Protein AF-A0A060D3E1-F1 (afdb_monomer_lite)

Sequence (125 aa):
MSSGLSQKVLISKLAPVIIGWTRYFAVCNATKTCSFCSMHTFYLLKKWSQKKNQSGIGGLKHWIQTDSANWVFGLTEEDKIIKLNRHDQTNIIVSTKVYQDSSRMMVELSIDLKDYLQITNTVRY

Organism: NCBI:txid144551

Secondary structure (DSSP, 8-state):
------HHHHHHHHHHHHHHHHHHHGGGT-HHHHHHHHHHHHHHHHHHHHHH--STTGGGGGEEEETTEEEEEEEEETTEEEEPPPGGGSPP--------SHHHHHHHHHHHHHHHHHHHHHS--

Structure (mmCIF, N/CA/C/O backbone):
data_AF-A0A060D3E1-F1
#
_entry.id   AF-A0A060D3E1-F1
#
loop_
_atom_site.group_PDB
_atom_site.id
_atom_site.type_symbol
_atom_site.label_atom_id
_atom_site.label_alt_id
_atom_site.label_comp_id
_atom_site.label_asym_id
_atom_site.label_entity_id
_atom_site.label_seq_id
_atom_site.pdbx_PDB_ins_code
_atom_site.Cartn_x
_atom_site.Cartn_y
_atom_site.Cartn_z
_atom_site.occupancy
_atom_site.B_iso_or_equiv
_atom_site.auth_seq_id
_atom_site.auth_comp_id
_atom_site.auth_asym_id
_atom_site.auth_atom_id
_atom_site.pdbx_PDB_model_num
ATOM 1 N N . MET A 1 1 ? -24.246 10.070 11.041 1.00 41.56 1 MET A N 1
ATOM 2 C CA . MET A 1 1 ? -23.246 9.050 10.649 1.00 41.56 1 MET A CA 1
ATOM 3 C C . MET A 1 1 ? -22.637 9.471 9.319 1.00 41.56 1 MET A C 1
ATOM 5 O O . MET A 1 1 ? -23.393 9.735 8.398 1.00 41.56 1 MET A O 1
ATOM 9 N N . SER A 1 2 ? -21.315 9.640 9.228 1.00 49.91 2 SER A N 1
ATOM 10 C CA . SER A 1 2 ? -20.668 10.137 8.000 1.00 49.91 2 SER A CA 1
ATOM 11 C C . SER A 1 2 ? -20.800 9.109 6.867 1.00 49.91 2 SER A C 1
ATOM 13 O O . SER A 1 2 ? -20.183 8.044 6.910 1.00 49.91 2 SER A O 1
ATOM 15 N N . SER A 1 3 ? -21.623 9.427 5.867 1.00 56.88 3 SER A N 1
ATOM 16 C CA . SER A 1 3 ? -21.969 8.628 4.683 1.00 56.88 3 SER A CA 1
ATOM 17 C C . SER A 1 3 ? -20.839 8.581 3.640 1.00 56.88 3 SER A C 1
ATOM 19 O O . SER A 1 3 ? -21.043 8.827 2.454 1.00 56.88 3 SER A O 1
ATOM 21 N N . GLY A 1 4 ? -19.610 8.310 4.080 1.00 68.75 4 GLY A N 1
ATOM 22 C CA . GLY A 1 4 ? -18.444 8.137 3.211 1.00 68.75 4 GLY A CA 1
ATOM 23 C C . GLY A 1 4 ? -18.051 6.667 3.060 1.00 68.75 4 GLY A C 1
ATOM 24 O O . GLY A 1 4 ? -18.193 5.902 4.016 1.00 68.75 4 GLY A O 1
ATOM 25 N N . LEU A 1 5 ? -17.488 6.301 1.896 1.00 82.00 5 LEU A N 1
ATOM 26 C CA . LEU A 1 5 ? -16.919 4.975 1.569 1.00 82.00 5 LEU A CA 1
ATOM 27 C C . LEU A 1 5 ? -16.265 4.299 2.786 1.00 82.00 5 LEU A C 1
ATOM 29 O O . LEU A 1 5 ? -15.525 4.945 3.527 1.00 82.00 5 LEU A O 1
ATOM 33 N N . SER A 1 6 ? -16.532 3.015 3.032 1.00 89.31 6 SER A N 1
ATO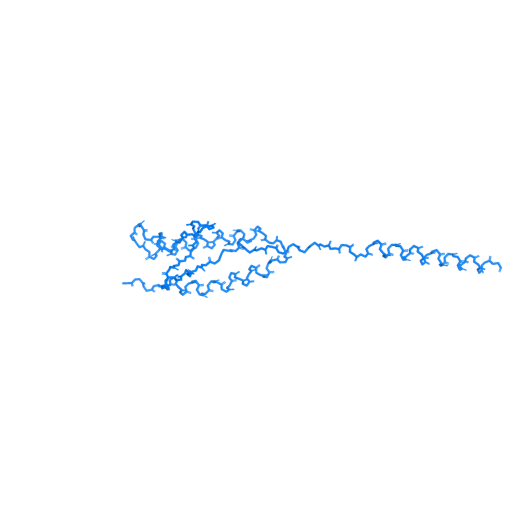M 34 C CA . SER A 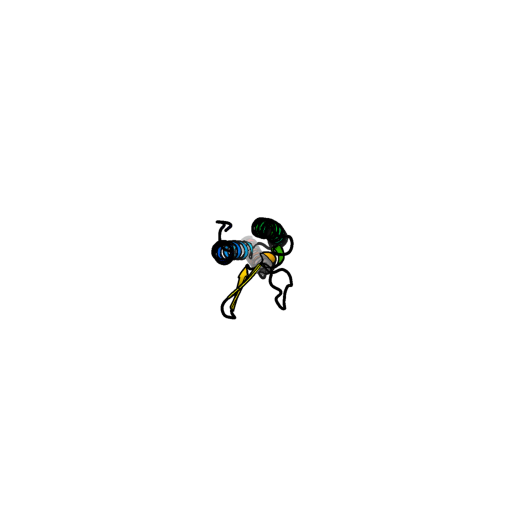1 6 ? -15.891 2.290 4.138 1.00 89.31 6 SER A CA 1
ATOM 35 C C . SER A 1 6 ? -14.400 2.064 3.858 1.00 89.31 6 SER A C 1
ATOM 37 O O . SER A 1 6 ? -13.967 2.046 2.705 1.00 89.31 6 SER A O 1
ATOM 39 N N . GLN A 1 7 ? -13.601 1.885 4.914 1.00 91.31 7 GLN A N 1
ATOM 40 C CA . GLN A 1 7 ? -12.165 1.622 4.770 1.00 91.31 7 GLN A CA 1
ATOM 41 C C . GLN A 1 7 ? -11.908 0.339 3.967 1.00 91.31 7 GLN A C 1
ATOM 43 O O . GLN A 1 7 ? -11.084 0.339 3.058 1.00 91.31 7 GLN A O 1
ATOM 48 N N . LYS A 1 8 ? -12.674 -0.723 4.243 1.00 91.56 8 LYS A N 1
ATOM 49 C CA . LYS A 1 8 ? -12.623 -1.995 3.512 1.00 91.56 8 LYS A CA 1
ATOM 50 C C . LYS A 1 8 ? -12.890 -1.806 2.018 1.00 91.56 8 LYS A C 1
ATOM 52 O O . LYS A 1 8 ? -12.128 -2.300 1.191 1.00 91.56 8 LYS A O 1
ATOM 57 N N . VAL A 1 9 ? -13.913 -1.022 1.664 1.00 92.06 9 VAL A N 1
ATOM 58 C CA . VAL A 1 9 ? -14.219 -0.721 0.257 1.00 92.06 9 VAL A CA 1
ATOM 59 C C . VAL A 1 9 ? -13.086 0.078 -0.389 1.00 92.06 9 VAL A C 1
ATOM 61 O O . VAL A 1 9 ? -12.704 -0.217 -1.519 1.00 92.06 9 VAL A O 1
ATOM 64 N N . LEU A 1 10 ? -12.499 1.045 0.321 1.00 92.75 10 LEU A N 1
ATOM 65 C CA . LEU A 1 10 ? -11.365 1.811 -0.196 1.00 92.75 10 LEU A CA 1
ATOM 66 C C . LEU A 1 10 ? -10.154 0.911 -0.491 1.00 92.75 10 LEU A C 1
ATOM 68 O O . LEU A 1 10 ? -9.579 1.006 -1.574 1.00 92.75 10 LEU A O 1
ATOM 72 N N . ILE A 1 11 ? -9.822 -0.009 0.421 1.00 93.62 11 ILE A N 1
ATOM 73 C CA . ILE A 1 11 ? -8.746 -0.988 0.215 1.00 93.62 11 ILE A CA 1
ATOM 74 C C . ILE A 1 11 ? -9.063 -1.890 -0.982 1.00 93.62 11 ILE A C 1
ATOM 76 O O . ILE A 1 11 ? -8.209 -2.053 -1.848 1.00 93.62 11 ILE A O 1
ATOM 80 N N . SER A 1 12 ? -10.293 -2.407 -1.084 1.00 93.50 12 SER A N 1
ATOM 81 C CA . SER A 1 12 ? -10.692 -3.304 -2.180 1.00 93.50 12 SER A CA 1
ATOM 82 C C . SER A 1 12 ? -10.552 -2.673 -3.569 1.00 93.50 12 SER A C 1
ATOM 84 O O . SER A 1 12 ? -10.231 -3.364 -4.530 1.00 93.50 12 SER A O 1
ATOM 86 N N . LYS A 1 13 ? -10.745 -1.351 -3.673 1.00 93.69 13 LYS A N 1
ATOM 87 C CA . LYS A 1 13 ? -10.600 -0.610 -4.931 1.00 93.69 13 LYS A CA 1
ATOM 88 C C . LYS A 1 13 ? -9.145 -0.270 -5.240 1.00 93.69 13 LYS A C 1
ATOM 90 O O . LYS A 1 13 ? -8.734 -0.360 -6.391 1.00 93.69 13 LYS A O 1
ATOM 95 N N . LEU A 1 14 ? -8.368 0.134 -4.233 1.00 93.75 14 LEU A N 1
ATOM 96 C CA . LEU A 1 14 ? -6.991 0.591 -4.434 1.00 93.75 14 LEU A CA 1
ATOM 97 C C . LEU A 1 14 ? -5.999 -0.562 -4.589 1.00 93.75 14 LEU A C 1
ATOM 99 O O . LEU A 1 14 ? -5.093 -0.462 -5.407 1.00 93.75 14 LEU A O 1
ATOM 103 N N . ALA A 1 15 ? -6.163 -1.658 -3.846 1.00 93.25 15 ALA A N 1
ATOM 104 C CA . ALA A 1 15 ? -5.229 -2.782 -3.864 1.00 93.25 15 ALA A CA 1
ATOM 105 C C . ALA A 1 15 ? -4.924 -3.323 -5.280 1.00 93.25 15 ALA A C 1
ATOM 107 O O . ALA A 1 15 ? -3.742 -3.384 -5.625 1.00 93.25 15 ALA A O 1
ATOM 108 N N . PRO A 1 16 ? -5.916 -3.659 -6.133 1.00 93.81 16 PRO A N 1
ATOM 109 C CA . PRO A 1 16 ? -5.629 -4.153 -7.481 1.00 93.81 16 PRO A CA 1
ATOM 110 C C . PRO A 1 16 ? -4.974 -3.095 -8.377 1.00 93.81 16 PRO A C 1
ATOM 112 O O . PRO A 1 16 ? -4.120 -3.442 -9.189 1.00 93.81 16 PRO A O 1
ATOM 115 N N . VAL A 1 17 ? -5.315 -1.811 -8.207 1.00 93.00 17 VAL A N 1
ATOM 116 C CA . VAL A 1 17 ? -4.685 -0.710 -8.953 1.00 93.00 17 VAL A CA 1
ATOM 117 C C . VAL A 1 17 ? -3.206 -0.626 -8.595 1.00 93.00 17 VAL A C 1
ATOM 119 O O . VAL A 1 17 ? -2.363 -0.702 -9.481 1.00 93.00 17 VAL A O 1
ATOM 122 N N . ILE A 1 18 ? -2.877 -0.556 -7.304 1.00 91.12 18 ILE A N 1
ATOM 123 C CA . ILE A 1 18 ? -1.486 -0.488 -6.841 1.00 91.12 18 ILE A CA 1
ATOM 124 C C . ILE A 1 18 ? -0.694 -1.692 -7.356 1.00 91.12 18 ILE A C 1
ATOM 126 O O . ILE A 1 18 ? 0.383 -1.510 -7.912 1.00 91.12 18 ILE A O 1
ATOM 130 N N . ILE A 1 19 ? -1.245 -2.905 -7.240 1.00 90.62 19 ILE A N 1
ATOM 131 C CA . ILE A 1 19 ? -0.596 -4.132 -7.726 1.00 90.62 19 ILE A CA 1
ATOM 132 C C . ILE A 1 19 ? -0.363 -4.084 -9.242 1.00 90.62 19 ILE A C 1
ATOM 134 O O . ILE A 1 19 ? 0.704 -4.479 -9.709 1.00 90.62 19 ILE A O 1
ATOM 138 N N . GLY A 1 20 ? -1.341 -3.617 -10.020 1.00 89.06 20 GLY A N 1
ATOM 139 C CA . GLY A 1 20 ? -1.205 -3.484 -11.470 1.00 89.06 20 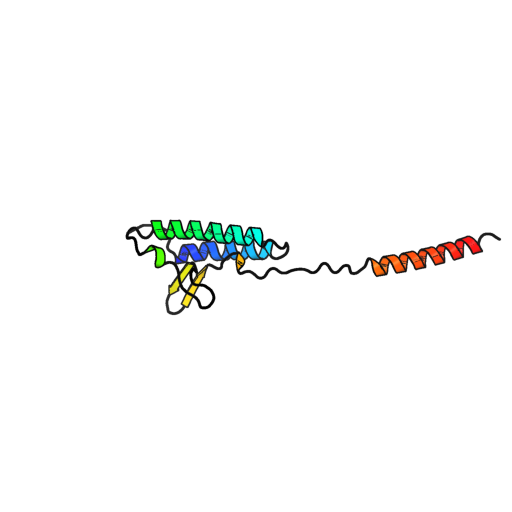GLY A CA 1
ATOM 140 C C . GLY A 1 20 ? -0.084 -2.518 -11.850 1.00 89.06 20 GLY A C 1
ATOM 141 O O . GLY A 1 20 ? 0.783 -2.862 -12.653 1.00 89.06 20 GLY A O 1
ATOM 142 N N . TRP A 1 21 ? -0.053 -1.345 -11.214 1.00 87.62 21 TRP A N 1
ATOM 143 C CA . TRP A 1 21 ? 0.986 -0.342 -11.438 1.00 87.62 21 TRP A CA 1
ATOM 144 C C . TRP A 1 21 ? 2.366 -0.856 -11.028 1.00 87.62 21 TRP A C 1
ATOM 146 O O . TRP A 1 21 ? 3.303 -0.786 -11.820 1.00 87.62 21 TRP A O 1
ATOM 156 N N . THR A 1 22 ? 2.517 -1.425 -9.831 1.00 86.88 22 THR A N 1
ATOM 157 C CA . THR A 1 22 ? 3.836 -1.887 -9.385 1.00 86.88 22 THR A CA 1
ATOM 158 C C . THR A 1 22 ? 4.373 -3.030 -10.234 1.00 86.88 22 THR A C 1
ATOM 160 O O . THR A 1 22 ? 5.569 -3.054 -10.507 1.00 86.88 22 THR A O 1
ATOM 163 N N . ARG A 1 23 ? 3.512 -3.933 -10.719 1.00 86.00 23 ARG A N 1
ATOM 164 C CA . ARG A 1 23 ? 3.904 -4.991 -11.663 1.00 86.00 23 ARG A CA 1
ATOM 165 C C . ARG A 1 23 ? 4.321 -4.433 -13.017 1.00 86.00 23 ARG A C 1
ATOM 167 O O . ARG A 1 23 ? 5.356 -4.839 -13.533 1.00 86.00 23 ARG A O 1
ATOM 174 N N . TYR A 1 24 ? 3.550 -3.501 -13.575 1.00 85.50 24 TYR A N 1
ATOM 175 C CA . TYR A 1 24 ? 3.862 -2.897 -14.871 1.00 85.50 24 TYR A CA 1
ATOM 176 C C . TYR A 1 24 ? 5.218 -2.176 -14.850 1.00 85.50 24 TYR A C 1
ATOM 178 O O . TYR A 1 24 ? 6.028 -2.341 -15.756 1.00 85.50 24 TYR A O 1
ATOM 186 N N . PHE A 1 25 ? 5.502 -1.431 -13.780 1.00 81.50 25 PHE A N 1
ATOM 187 C CA . PHE A 1 25 ? 6.750 -0.679 -13.637 1.00 81.50 25 PHE A CA 1
ATOM 188 C C . PHE A 1 25 ? 7.915 -1.486 -13.029 1.00 81.50 25 PHE A C 1
ATOM 190 O O . PHE A 1 25 ? 9.028 -0.964 -12.918 1.00 81.50 25 PHE A O 1
ATOM 197 N N . ALA A 1 26 ? 7.705 -2.757 -12.663 1.00 80.69 26 ALA A N 1
ATOM 198 C CA . ALA A 1 26 ? 8.743 -3.602 -12.061 1.00 80.69 26 ALA A CA 1
ATOM 199 C C . ALA A 1 26 ? 9.930 -3.858 -13.003 1.00 80.69 26 ALA A C 1
ATOM 201 O O . ALA A 1 26 ? 11.048 -4.045 -12.529 1.00 80.69 26 ALA A O 1
ATOM 202 N N . VAL A 1 27 ? 9.693 -3.845 -14.319 1.00 77.31 27 VAL A N 1
ATOM 203 C CA . VAL A 1 27 ? 10.695 -4.157 -15.353 1.00 77.31 27 VAL A CA 1
ATOM 204 C C . VAL A 1 27 ? 11.592 -2.975 -15.729 1.00 77.31 27 VAL A C 1
ATOM 206 O O . VAL A 1 27 ? 12.654 -3.168 -16.310 1.00 77.31 27 VAL A O 1
ATOM 209 N N . CYS A 1 28 ? 11.193 -1.740 -15.414 1.00 70.94 28 CYS A N 1
ATOM 210 C CA . CYS A 1 28 ? 11.870 -0.528 -15.888 1.00 70.94 28 CYS A CA 1
ATOM 211 C C . CYS A 1 28 ? 12.577 0.264 -14.774 1.00 70.94 28 CYS A C 1
ATOM 213 O O . CYS A 1 28 ? 12.800 1.463 -14.922 1.00 70.94 28 CYS A O 1
ATOM 215 N N . ASN A 1 29 ? 12.926 -0.391 -13.658 1.00 72.25 29 ASN A N 1
ATOM 216 C CA . ASN A 1 29 ? 13.629 0.208 -12.513 1.00 72.25 29 ASN A CA 1
ATOM 217 C C . ASN A 1 29 ? 13.012 1.545 -12.035 1.00 72.25 29 ASN A C 1
ATOM 219 O O . ASN A 1 29 ? 13.696 2.553 -11.848 1.00 72.25 29 ASN A O 1
ATOM 223 N N . ALA A 1 30 ? 11.688 1.573 -11.853 1.00 79.25 30 ALA A N 1
ATOM 224 C CA . ALA A 1 30 ? 10.933 2.787 -11.537 1.00 79.25 30 ALA A CA 1
ATOM 225 C C . ALA A 1 30 ? 10.915 3.157 -10.037 1.00 79.25 30 ALA A C 1
ATOM 227 O O . ALA A 1 30 ? 9.931 3.714 -9.547 1.00 79.25 30 ALA A O 1
ATOM 228 N N . THR A 1 31 ? 11.984 2.874 -9.284 1.00 82.38 31 THR A N 1
ATOM 229 C CA . THR A 1 31 ? 12.026 3.021 -7.813 1.00 82.38 31 THR A CA 1
ATOM 230 C C . THR A 1 31 ? 11.601 4.406 -7.344 1.00 82.38 31 THR A C 1
ATOM 232 O O . THR A 1 31 ? 10.768 4.533 -6.452 1.00 82.38 31 THR A O 1
ATOM 235 N N . LYS A 1 32 ? 12.141 5.462 -7.971 1.00 84.50 32 LYS A N 1
ATOM 236 C CA . LYS A 1 32 ? 11.841 6.856 -7.600 1.00 84.50 32 LYS A CA 1
ATOM 237 C C . LYS A 1 32 ? 10.358 7.180 -7.795 1.00 84.50 32 LYS A C 1
ATOM 239 O O . LYS A 1 32 ? 9.749 7.798 -6.924 1.00 84.50 32 LYS A O 1
ATOM 244 N N . THR A 1 33 ? 9.778 6.718 -8.901 1.00 86.62 33 THR A N 1
ATOM 245 C CA . THR A 1 33 ? 8.356 6.896 -9.216 1.00 86.62 33 THR A CA 1
ATOM 246 C C . THR A 1 33 ? 7.482 6.140 -8.221 1.00 86.62 33 THR A C 1
ATOM 248 O O . THR A 1 33 ? 6.565 6.726 -7.653 1.00 86.62 33 THR A O 1
ATOM 251 N N . CYS A 1 34 ? 7.805 4.877 -7.924 1.00 85.75 34 CYS A N 1
ATOM 252 C CA . CYS A 1 34 ? 7.079 4.081 -6.932 1.00 85.75 34 CYS A CA 1
ATOM 253 C C . CYS A 1 34 ? 7.133 4.713 -5.532 1.00 85.75 34 CYS A C 1
ATOM 255 O O . CYS A 1 34 ? 6.104 4.791 -4.861 1.00 85.75 34 CYS A O 1
ATOM 257 N N . SER A 1 35 ? 8.287 5.239 -5.108 1.00 87.06 35 SER A N 1
ATOM 258 C CA . SER A 1 35 ? 8.418 5.963 -3.836 1.00 87.06 35 SER A CA 1
ATOM 259 C C . SER A 1 35 ? 7.572 7.236 -3.802 1.00 87.06 35 SER A C 1
ATOM 261 O O . SER A 1 35 ? 6.877 7.484 -2.814 1.00 87.06 35 SER A O 1
ATOM 263 N N . PHE A 1 36 ? 7.568 8.017 -4.888 1.00 89.75 36 PHE A N 1
ATOM 264 C CA . PHE A 1 36 ? 6.725 9.208 -5.002 1.00 89.75 36 PHE A CA 1
ATOM 265 C C . PHE A 1 36 ? 5.232 8.856 -4.928 1.00 89.75 36 PHE A C 1
ATOM 267 O O . PHE A 1 36 ? 4.498 9.444 -4.133 1.00 89.75 36 PHE A O 1
ATOM 274 N N . CYS A 1 37 ? 4.786 7.848 -5.682 1.00 90.31 37 CYS A N 1
ATOM 275 C CA . CYS A 1 37 ? 3.407 7.358 -5.640 1.00 90.31 37 CYS A CA 1
ATOM 276 C C . CYS A 1 37 ? 3.023 6.846 -4.245 1.00 90.31 37 CYS A C 1
ATOM 278 O O . CYS A 1 37 ? 1.915 7.116 -3.778 1.00 90.31 37 CYS A O 1
ATOM 280 N N . SER A 1 38 ? 3.931 6.148 -3.555 1.00 89.25 38 SER A N 1
ATOM 281 C CA . SER A 1 38 ? 3.727 5.663 -2.183 1.00 89.25 38 SER A CA 1
ATOM 282 C C . SER A 1 38 ? 3.486 6.819 -1.209 1.00 89.25 38 SER A C 1
ATOM 284 O O . SER A 1 38 ? 2.470 6.848 -0.511 1.00 89.25 38 SER A O 1
ATOM 286 N N . MET A 1 39 ? 4.365 7.825 -1.236 1.00 91.31 39 MET A N 1
ATOM 287 C CA . MET A 1 39 ? 4.265 9.033 -0.417 1.00 91.31 39 MET A CA 1
ATOM 288 C C . MET A 1 39 ? 2.975 9.808 -0.715 1.00 91.31 39 MET A C 1
ATOM 290 O O . MET A 1 39 ? 2.218 10.134 0.201 1.00 91.31 39 MET A O 1
ATOM 294 N N . HIS A 1 40 ? 2.664 10.029 -1.992 1.00 93.44 40 HIS A N 1
ATOM 295 C CA . HIS A 1 40 ? 1.457 10.742 -2.401 1.00 93.44 40 HIS A CA 1
ATOM 296 C C . HIS A 1 40 ? 0.179 10.014 -1.949 1.00 93.44 40 HIS A C 1
ATOM 298 O O . HIS A 1 40 ? -0.718 10.622 -1.360 1.00 93.44 40 HIS A O 1
ATOM 304 N N . THR A 1 41 ? 0.126 8.693 -2.145 1.00 93.06 41 THR A N 1
ATOM 305 C CA . THR A 1 41 ? -0.992 7.844 -1.702 1.00 93.06 41 THR A CA 1
ATOM 306 C C . THR A 1 41 ? -1.167 7.916 -0.186 1.00 93.06 41 THR A C 1
ATOM 308 O O . THR A 1 41 ? -2.288 8.083 0.297 1.00 93.06 41 THR A O 1
ATOM 311 N N . PHE A 1 42 ? -0.071 7.868 0.576 1.00 91.94 42 PHE A N 1
ATOM 312 C CA . PHE A 1 42 ? -0.101 8.005 2.031 1.00 91.94 42 PHE A CA 1
ATOM 313 C C . PHE A 1 42 ? -0.747 9.327 2.475 1.00 91.94 42 PHE A C 1
ATOM 315 O O . PHE A 1 42 ? -1.633 9.315 3.331 1.00 91.94 42 PHE A O 1
ATOM 322 N N . TYR A 1 43 ? -0.376 10.462 1.872 1.00 92.25 43 TYR A N 1
ATOM 323 C CA . TYR A 1 43 ? -0.969 11.758 2.226 1.00 92.25 43 TYR A CA 1
ATOM 324 C C . TYR A 1 43 ? -2.461 11.845 1.892 1.00 92.25 43 TYR A C 1
ATOM 326 O O . TYR A 1 43 ? -3.226 12.405 2.682 1.00 92.25 43 TYR A O 1
ATOM 334 N N . LEU A 1 44 ? -2.894 11.280 0.761 1.00 92.50 44 LEU A N 1
ATOM 335 C CA . LEU A 1 44 ? -4.315 11.224 0.405 1.00 92.50 44 LEU A CA 1
ATOM 336 C C . LEU A 1 44 ? -5.113 10.390 1.415 1.00 92.50 44 LEU A C 1
ATOM 338 O O . LEU A 1 44 ? -6.153 10.839 1.902 1.00 92.50 44 LEU A O 1
ATOM 342 N N . LEU A 1 45 ? -4.595 9.220 1.794 1.00 92.06 45 LEU A N 1
ATOM 343 C CA . LEU A 1 45 ? -5.214 8.351 2.798 1.00 92.06 45 LEU A CA 1
ATOM 344 C C . LEU A 1 45 ? -5.221 8.990 4.189 1.00 92.06 45 LEU A C 1
ATOM 346 O O . LEU A 1 45 ? -6.211 8.880 4.911 1.00 92.06 45 LEU A O 1
ATOM 350 N N . LYS A 1 46 ? -4.164 9.726 4.548 1.00 89.94 46 LYS A N 1
ATOM 351 C CA . LYS A 1 46 ? -4.094 10.492 5.797 1.00 89.94 46 LYS A CA 1
ATOM 352 C C . LYS A 1 46 ? -5.174 11.570 5.847 1.00 89.94 46 LYS A C 1
ATOM 354 O O . LYS A 1 46 ? -5.919 11.624 6.822 1.00 89.94 46 LYS A O 1
ATOM 359 N N . LYS A 1 47 ? -5.316 12.372 4.785 1.00 89.25 47 LYS A N 1
ATOM 360 C CA . LYS A 1 47 ? -6.377 13.390 4.681 1.00 89.25 47 LYS A CA 1
ATOM 361 C C . LYS A 1 47 ? -7.769 12.765 4.745 1.00 89.25 47 LYS A C 1
ATOM 363 O O . LYS A 1 47 ? -8.642 13.274 5.444 1.00 89.25 47 LYS A O 1
ATOM 368 N N . TRP A 1 48 ? -7.976 11.650 4.046 1.00 89.75 48 TRP A N 1
ATOM 369 C CA . TRP A 1 48 ? -9.238 10.914 4.086 1.00 89.75 48 TRP A CA 1
ATOM 370 C C . TRP A 1 48 ? -9.559 10.404 5.499 1.00 89.75 48 TRP A C 1
ATOM 372 O O . TRP A 1 48 ? -10.667 10.610 5.990 1.00 89.75 48 TRP A O 1
ATOM 382 N N . SER A 1 49 ? -8.572 9.809 6.172 1.00 88.50 49 SER A N 1
ATOM 383 C CA . SER A 1 49 ? -8.681 9.292 7.540 1.00 88.50 49 SER A CA 1
ATOM 384 C C . SER A 1 49 ? -9.034 10.399 8.543 1.00 88.50 49 SER A C 1
ATOM 386 O O . SER A 1 49 ? -9.947 10.241 9.357 1.00 88.50 49 SER A O 1
ATOM 388 N N . GLN A 1 50 ? -8.368 11.553 8.435 1.00 85.94 50 GLN A N 1
ATOM 389 C CA . GLN A 1 50 ? -8.643 12.743 9.244 1.00 85.94 50 GLN A CA 1
ATOM 390 C C . GLN A 1 50 ? -10.046 13.297 8.980 1.00 85.94 50 GLN A C 1
ATOM 392 O O . GLN A 1 50 ? -10.781 13.584 9.916 1.00 85.94 50 GLN A O 1
ATOM 397 N N . LYS A 1 51 ? -10.465 13.388 7.712 1.00 84.38 51 LYS A N 1
ATOM 398 C CA . LYS A 1 51 ? -11.814 13.852 7.353 1.00 84.38 51 LYS A CA 1
ATOM 399 C C . LYS A 1 51 ? -12.904 12.924 7.892 1.00 84.38 51 LYS A C 1
ATOM 401 O O . LYS A 1 51 ? -13.987 13.385 8.247 1.00 84.38 51 LYS A O 1
ATOM 406 N N . LYS A 1 52 ? -12.639 11.616 7.928 1.00 81.44 52 LYS A N 1
ATOM 407 C CA . LYS A 1 52 ? -13.595 10.620 8.418 1.00 81.44 52 LYS A CA 1
ATOM 408 C C . LYS A 1 52 ? -13.745 10.640 9.942 1.00 81.44 52 LYS A C 1
ATOM 410 O O . LYS A 1 52 ? -14.815 10.291 10.432 1.00 81.44 52 LYS A O 1
ATOM 415 N N . ASN A 1 53 ? -12.728 11.097 10.672 1.00 75.56 53 ASN A N 1
ATOM 416 C CA . ASN A 1 53 ? -12.737 11.168 12.129 1.00 75.56 53 ASN A CA 1
ATOM 417 C C . ASN A 1 53 ? -12.632 12.622 12.611 1.00 75.56 53 ASN A C 1
ATOM 419 O O . ASN A 1 53 ? -11.539 13.150 12.781 1.00 75.56 53 ASN A O 1
ATOM 423 N N . GLN A 1 54 ? -13.781 13.254 12.863 1.00 64.81 54 GLN A N 1
ATOM 424 C CA . GLN A 1 54 ? -13.858 14.654 13.310 1.00 64.81 54 GLN A CA 1
ATOM 425 C C . GLN A 1 54 ? -13.342 14.887 14.746 1.00 64.81 54 GLN A C 1
ATOM 427 O O . GLN A 1 54 ? -13.014 16.019 15.087 1.00 64.81 54 GLN A O 1
ATOM 432 N N . SER A 1 55 ? -13.210 13.845 15.577 1.00 59.28 55 SER A N 1
ATOM 433 C CA . SER A 1 55 ? -12.590 13.939 16.909 1.00 59.28 55 SER A CA 1
ATOM 434 C C . SER A 1 55 ? -11.119 13.520 16.846 1.00 59.28 55 SER A C 1
ATOM 436 O O . SER A 1 55 ? -10.807 12.409 16.414 1.00 59.28 55 SER A O 1
ATOM 438 N N . GLY A 1 56 ? -10.228 14.414 17.291 1.00 56.47 56 GLY A N 1
ATOM 439 C CA . GLY A 1 56 ? -8.784 14.493 17.000 1.00 56.47 56 GLY A CA 1
ATOM 440 C C . GLY A 1 56 ? -7.871 13.281 17.248 1.00 56.47 56 GLY A C 1
ATOM 441 O O . GLY A 1 56 ? -6.673 13.394 17.017 1.00 56.47 56 GLY A O 1
ATOM 442 N N . ILE A 1 57 ? -8.394 12.124 17.655 1.00 61.12 57 ILE A N 1
ATOM 443 C CA . ILE A 1 57 ? -7.632 10.881 17.880 1.00 61.12 57 ILE A CA 1
ATOM 444 C C . ILE A 1 57 ? -7.969 9.809 16.821 1.00 61.12 57 ILE A C 1
ATOM 446 O O . ILE A 1 57 ? -7.183 8.896 16.568 1.00 61.12 57 ILE A O 1
ATOM 450 N N . GLY A 1 58 ? -9.103 9.926 16.119 1.00 58.75 58 GLY A N 1
ATOM 451 C CA . GLY A 1 58 ? -9.594 8.852 15.246 1.00 58.75 58 GLY A CA 1
ATOM 452 C C . GLY A 1 58 ? -8.809 8.654 13.944 1.00 58.75 58 GLY A C 1
ATOM 453 O O . GLY A 1 58 ? -8.947 7.614 13.306 1.00 58.75 58 GLY A O 1
ATOM 454 N N . GLY A 1 59 ? -7.930 9.588 13.567 1.00 64.75 59 GLY A N 1
ATOM 455 C CA . GLY A 1 59 ? -7.081 9.447 12.380 1.00 64.75 59 GLY A CA 1
ATOM 456 C C . GLY A 1 59 ? -6.125 8.246 12.438 1.00 64.75 59 GLY A C 1
ATOM 457 O O . GLY A 1 59 ? -5.731 7.736 11.389 1.00 64.75 59 GLY A O 1
ATOM 458 N N . LEU A 1 60 ? -5.785 7.775 13.644 1.00 74.69 60 LEU A N 1
ATOM 459 C CA . LEU A 1 60 ? -4.922 6.611 13.881 1.00 74.69 60 LEU A CA 1
ATOM 460 C C . LEU A 1 60 ? -5.648 5.274 13.694 1.00 74.69 60 LEU A C 1
ATOM 462 O O . LEU A 1 60 ? -5.008 4.285 13.370 1.00 74.69 60 LEU A O 1
ATOM 466 N N . LYS A 1 61 ? -6.983 5.243 13.807 1.00 82.19 61 LYS A N 1
ATOM 467 C CA . LYS A 1 61 ? -7.784 4.005 13.750 1.00 82.19 61 LYS A CA 1
ATOM 468 C C . LYS A 1 61 ? -7.667 3.254 12.417 1.00 82.19 61 LYS A C 1
ATOM 470 O O . LYS A 1 61 ? -7.964 2.069 12.342 1.00 82.19 61 LYS A O 1
ATOM 475 N N . HIS A 1 62 ? -7.270 3.955 11.359 1.00 88.56 62 HIS A N 1
ATOM 476 C CA . HIS A 1 62 ? -7.122 3.400 10.015 1.00 88.56 62 HIS A CA 1
ATOM 477 C C . HIS A 1 62 ? -5.693 2.932 9.699 1.00 88.56 62 HIS A C 1
ATOM 479 O O . HIS A 1 62 ? -5.431 2.475 8.583 1.00 88.56 62 HIS A O 1
ATOM 485 N N . TRP A 1 63 ? -4.776 3.068 10.659 1.00 90.19 63 TRP A N 1
ATOM 486 C CA . TRP A 1 63 ? -3.384 2.663 10.535 1.00 90.19 63 TRP A CA 1
ATOM 487 C C . TRP A 1 63 ? -3.102 1.531 11.510 1.00 90.19 63 TRP A C 1
ATOM 489 O O . TRP A 1 63 ? -3.395 1.634 12.697 1.00 90.19 63 TRP A O 1
ATOM 499 N N . ILE A 1 64 ? -2.528 0.454 10.993 1.00 89.94 64 ILE A N 1
ATOM 500 C CA . ILE A 1 64 ? -2.102 -0.696 11.779 1.00 89.94 64 ILE A CA 1
ATOM 501 C C . ILE A 1 64 ? -0.582 -0.743 11.827 1.00 89.94 64 ILE A C 1
ATOM 503 O O . ILE A 1 64 ? 0.110 -0.381 10.866 1.00 89.94 64 ILE A O 1
ATOM 507 N N . GLN A 1 65 ? -0.084 -1.243 12.947 1.00 85.94 65 GLN A N 1
ATOM 508 C CA . GLN A 1 65 ? 1.295 -1.658 13.080 1.00 85.94 65 GLN A CA 1
ATOM 509 C C . GLN A 1 65 ? 1.407 -3.114 12.623 1.00 85.94 65 GLN A C 1
ATOM 511 O O . GLN A 1 65 ? 0.594 -3.964 12.974 1.00 85.94 65 GLN A O 1
ATOM 516 N N . THR A 1 66 ? 2.383 -3.386 11.771 1.00 80.62 66 THR A N 1
ATOM 517 C CA . THR A 1 66 ? 2.792 -4.726 11.344 1.00 80.62 66 THR A CA 1
ATOM 518 C C . THR A 1 66 ? 4.274 -4.871 11.669 1.00 80.62 66 THR A C 1
ATOM 520 O O . THR A 1 66 ? 4.982 -3.866 11.694 1.00 80.62 66 THR A O 1
ATOM 523 N N . ASP A 1 67 ? 4.769 -6.096 11.833 1.00 75.12 67 ASP A N 1
ATOM 524 C CA . ASP A 1 67 ? 6.181 -6.379 12.145 1.00 75.12 67 ASP A CA 1
ATOM 525 C C . ASP A 1 67 ? 7.171 -5.676 11.198 1.00 75.12 67 ASP A C 1
ATOM 527 O O . ASP A 1 67 ? 8.263 -5.281 11.592 1.00 75.12 67 ASP A O 1
ATOM 531 N N . SER A 1 68 ? 6.768 -5.465 9.941 1.00 74.88 68 SER A N 1
ATOM 532 C CA . SER A 1 68 ? 7.578 -4.799 8.919 1.00 74.88 68 SER A CA 1
ATOM 533 C C . SER A 1 68 ? 7.416 -3.272 8.857 1.00 74.88 68 SER A C 1
ATOM 535 O O . SER A 1 68 ? 8.212 -2.611 8.194 1.00 74.88 68 SER A O 1
ATOM 537 N N . ALA A 1 69 ? 6.335 -2.701 9.408 1.00 77.38 69 ALA A N 1
ATOM 538 C CA . ALA A 1 69 ? 6.009 -1.279 9.251 1.00 77.38 69 ALA A CA 1
ATOM 539 C C . ALA A 1 69 ? 4.927 -0.785 10.230 1.00 77.38 69 ALA A C 1
ATOM 541 O O . ALA A 1 69 ? 3.879 -1.405 10.384 1.00 77.38 69 ALA A O 1
ATOM 542 N N . ASN A 1 70 ? 5.122 0.418 10.781 1.00 78.31 70 ASN A N 1
ATOM 543 C CA . ASN A 1 70 ? 4.232 0.997 11.801 1.00 78.31 70 ASN A CA 1
ATOM 544 C C . ASN A 1 70 ? 3.052 1.822 11.245 1.00 78.31 70 ASN A C 1
ATOM 546 O O . ASN A 1 70 ? 2.147 2.175 11.990 1.00 78.31 70 ASN A O 1
ATOM 550 N N . TRP A 1 71 ? 3.057 2.149 9.948 1.00 86.19 71 TRP A N 1
ATOM 551 C CA . TRP A 1 71 ? 2.074 3.043 9.317 1.00 86.19 71 TRP A CA 1
ATOM 552 C C . TRP A 1 71 ? 1.458 2.406 8.076 1.00 86.19 71 TRP A C 1
ATOM 554 O O . TRP A 1 71 ? 1.574 2.922 6.961 1.00 86.19 71 TRP A O 1
ATOM 564 N N . VAL A 1 72 ? 0.829 1.246 8.258 1.00 89.38 72 VAL A N 1
ATOM 565 C CA . VAL A 1 72 ? 0.166 0.527 7.168 1.00 89.38 72 VAL A CA 1
ATOM 566 C C . VAL A 1 72 ? -1.319 0.853 7.184 1.00 89.38 72 VAL A C 1
ATOM 568 O O . VAL A 1 72 ? -1.980 0.713 8.207 1.00 89.38 72 VAL A O 1
ATOM 571 N N . PHE A 1 73 ? -1.862 1.297 6.052 1.00 91.81 73 PHE A N 1
ATOM 572 C CA . PHE A 1 73 ? -3.294 1.560 5.951 1.00 91.81 73 PHE A CA 1
ATOM 573 C C . PHE A 1 73 ? -4.053 0.232 5.897 1.00 91.81 73 PHE A C 1
ATOM 575 O O . PHE A 1 73 ? -3.899 -0.537 4.945 1.00 91.81 73 PHE A O 1
ATOM 582 N N . GLY A 1 74 ? -4.863 -0.053 6.912 1.00 91.94 74 GLY A N 1
ATOM 583 C CA . GLY A 1 74 ? -5.477 -1.367 7.062 1.00 91.94 74 GLY A CA 1
ATOM 584 C C . GLY A 1 74 ? -6.422 -1.465 8.248 1.00 91.94 74 GLY A C 1
ATOM 585 O O . GLY A 1 74 ? -6.521 -0.543 9.058 1.00 91.94 74 GLY A O 1
ATOM 586 N N . LEU A 1 75 ? -7.145 -2.576 8.317 1.00 90.75 75 LEU A N 1
ATOM 587 C CA . LEU A 1 75 ? -8.008 -2.921 9.440 1.00 90.75 75 LEU A CA 1
ATOM 588 C C . LEU A 1 75 ? -7.876 -4.407 9.779 1.00 90.75 75 LEU A C 1
ATOM 590 O O . LEU A 1 75 ? -7.528 -5.218 8.920 1.00 90.75 75 LEU A O 1
ATOM 594 N N . THR A 1 76 ? -8.198 -4.743 11.022 1.00 88.06 76 THR A N 1
ATOM 595 C CA . THR A 1 76 ? -8.323 -6.126 11.481 1.00 88.06 76 THR A CA 1
ATOM 596 C C . THR A 1 76 ? -9.803 -6.488 11.522 1.00 88.06 76 THR A C 1
ATOM 598 O O . THR A 1 76 ? -10.597 -5.781 12.142 1.00 88.06 76 THR A O 1
ATOM 601 N N . GLU A 1 77 ? -10.182 -7.560 10.835 1.00 87.44 77 GLU A N 1
ATOM 602 C CA . GLU A 1 77 ? -11.547 -8.085 10.766 1.00 87.44 77 GLU A CA 1
ATOM 603 C C . GLU A 1 77 ? -11.478 -9.597 10.982 1.00 87.44 77 GLU A C 1
ATOM 605 O O . GLU A 1 77 ? -10.756 -10.270 10.253 1.00 87.44 77 GLU A O 1
ATOM 610 N N . GLU A 1 78 ? -12.190 -10.125 11.983 1.00 84.06 78 GLU A N 1
ATOM 611 C CA . GLU A 1 78 ? -12.255 -11.575 12.258 1.00 84.06 78 GLU A CA 1
ATOM 612 C C . GLU A 1 78 ? -10.869 -12.247 12.318 1.00 84.06 78 GLU A C 1
ATOM 614 O O . GLU A 1 78 ? -10.619 -13.258 11.665 1.00 84.06 78 GLU A O 1
ATOM 619 N N . ASP A 1 79 ? -9.941 -11.633 13.060 1.00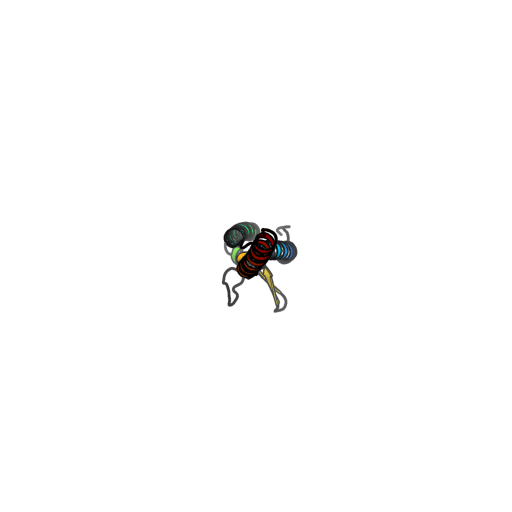 83.94 79 ASP A N 1
ATOM 620 C CA . ASP A 1 79 ? -8.548 -12.090 13.216 1.00 83.94 79 ASP A CA 1
ATOM 621 C C . ASP A 1 79 ? -7.694 -12.049 11.927 1.00 83.94 79 ASP A C 1
ATOM 623 O O . ASP A 1 79 ? -6.526 -12.433 11.906 1.00 83.94 79 ASP A O 1
ATOM 627 N N . LYS A 1 80 ? -8.242 -11.510 10.830 1.00 86.69 80 LYS A N 1
ATOM 628 C CA . LYS A 1 80 ? -7.533 -11.295 9.565 1.00 86.69 80 LYS A CA 1
ATOM 629 C C . LYS A 1 80 ? -7.175 -9.829 9.384 1.00 86.69 80 LYS A C 1
ATOM 631 O O . LYS A 1 80 ? -7.999 -8.926 9.517 1.00 86.69 80 LYS A O 1
ATOM 636 N N . ILE A 1 81 ? -5.926 -9.591 8.998 1.00 88.31 81 ILE A N 1
ATOM 637 C CA . ILE A 1 81 ? -5.434 -8.255 8.669 1.00 88.31 81 ILE A CA 1
ATOM 638 C C . ILE A 1 81 ? -5.691 -7.972 7.187 1.00 88.31 81 ILE A C 1
ATOM 640 O O . ILE A 1 81 ? -5.061 -8.560 6.307 1.00 88.31 81 ILE A O 1
ATOM 644 N N . ILE A 1 82 ? -6.580 -7.018 6.907 1.00 90.62 82 ILE A N 1
ATOM 645 C CA . ILE A 1 82 ? -6.827 -6.494 5.562 1.00 90.62 82 ILE A CA 1
ATOM 646 C C . ILE A 1 82 ? -6.052 -5.186 5.422 1.00 90.62 82 ILE A C 1
ATOM 648 O O . ILE A 1 82 ? -6.425 -4.160 5.995 1.00 90.62 82 ILE A O 1
ATOM 652 N N . LYS A 1 83 ? -4.966 -5.215 4.647 1.00 91.75 83 LYS A N 1
ATOM 653 C CA . LYS A 1 83 ? -4.050 -4.081 4.478 1.00 91.75 83 LYS A CA 1
ATOM 654 C C . LYS A 1 83 ? -3.857 -3.685 3.023 1.00 91.75 83 LYS A C 1
ATOM 656 O O . LYS A 1 83 ? -3.951 -4.510 2.118 1.00 91.75 83 LYS A O 1
ATOM 661 N N . LEU A 1 84 ? -3.560 -2.408 2.815 1.00 91.06 84 LEU A N 1
ATOM 662 C CA . LEU A 1 84 ? -3.172 -1.872 1.523 1.00 91.06 84 LEU A CA 1
ATOM 663 C C . LEU A 1 84 ? -1.652 -1.969 1.356 1.00 91.06 84 LEU A C 1
ATOM 665 O O . LEU A 1 84 ? -0.897 -1.447 2.178 1.00 91.06 84 LEU A O 1
ATOM 669 N N . ASN A 1 85 ? -1.215 -2.610 0.274 1.00 88.19 85 ASN A N 1
ATOM 670 C CA . ASN A 1 85 ? 0.199 -2.672 -0.086 1.00 88.19 85 ASN A CA 1
ATOM 671 C C . ASN A 1 85 ? 0.713 -1.290 -0.494 1.00 88.19 85 ASN A C 1
ATOM 673 O O . ASN A 1 8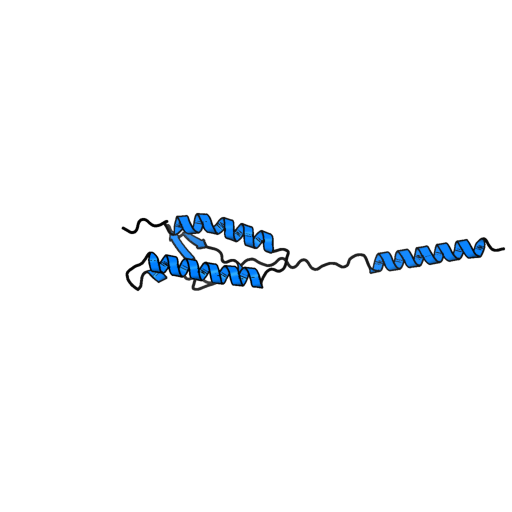5 ? -0.004 -0.514 -1.131 1.00 88.19 85 ASN A O 1
ATOM 677 N N . ARG A 1 86 ? 1.972 -0.995 -0.165 1.00 84.69 86 ARG A N 1
ATOM 678 C CA . ARG A 1 86 ? 2.630 0.223 -0.639 1.00 84.69 86 ARG A CA 1
ATOM 679 C C . ARG A 1 86 ? 3.322 -0.014 -1.980 1.00 84.69 86 ARG A C 1
ATOM 681 O O . ARG A 1 86 ? 3.804 -1.110 -2.261 1.00 84.69 86 ARG A O 1
ATOM 688 N N . HIS A 1 87 ? 3.422 1.041 -2.783 1.00 84.38 87 HIS A N 1
ATOM 689 C CA . HIS A 1 87 ? 4.039 0.973 -4.110 1.00 84.38 87 HIS A CA 1
ATOM 690 C C . HIS A 1 87 ? 5.536 0.619 -4.053 1.00 84.38 87 HIS A C 1
ATOM 692 O O . HIS A 1 87 ? 6.054 -0.045 -4.944 1.00 84.38 87 HIS A O 1
ATOM 698 N N . ASP A 1 88 ? 6.222 1.033 -2.990 1.00 74.44 88 ASP A N 1
ATOM 699 C CA . ASP A 1 88 ? 7.661 0.856 -2.774 1.00 74.44 88 ASP A CA 1
ATOM 700 C C . ASP A 1 88 ? 8.049 -0.497 -2.157 1.00 74.44 88 ASP A C 1
ATOM 702 O O . ASP A 1 88 ? 9.230 -0.792 -2.032 1.00 74.44 88 ASP A O 1
ATOM 706 N N . GLN A 1 89 ? 7.076 -1.339 -1.799 1.00 74.94 89 GLN A N 1
ATOM 707 C CA . GLN A 1 89 ? 7.333 -2.685 -1.268 1.00 74.94 89 GLN A CA 1
ATOM 708 C C . GLN A 1 89 ? 7.469 -3.754 -2.361 1.00 74.94 89 GLN A C 1
ATOM 710 O O . GLN A 1 89 ? 7.736 -4.913 -2.055 1.00 74.94 89 GLN A O 1
ATOM 715 N N . THR A 1 90 ? 7.240 -3.405 -3.630 1.00 66.94 90 THR A N 1
ATOM 716 C CA . THR A 1 90 ? 7.336 -4.382 -4.721 1.00 66.94 90 THR A CA 1
ATOM 717 C C . THR A 1 90 ? 8.797 -4.562 -5.122 1.00 66.94 90 THR A C 1
ATOM 719 O O . THR A 1 90 ? 9.463 -3.587 -5.467 1.00 66.94 90 THR A O 1
ATOM 722 N N . ASN A 1 91 ? 9.283 -5.808 -5.097 1.00 60.69 91 ASN A N 1
ATOM 723 C CA . ASN A 1 91 ? 10.625 -6.151 -5.564 1.00 60.69 91 ASN A CA 1
ATOM 724 C C . ASN A 1 91 ? 10.787 -5.737 -7.029 1.00 60.69 91 ASN A C 1
ATOM 726 O O . ASN A 1 91 ? 10.043 -6.188 -7.902 1.00 60.69 91 ASN A O 1
ATOM 730 N N . ILE A 1 92 ? 11.767 -4.879 -7.290 1.00 60.31 92 ILE A N 1
ATOM 731 C CA . ILE A 1 92 ? 12.137 -4.487 -8.646 1.00 60.31 92 ILE A CA 1
ATOM 732 C C . ILE A 1 92 ? 12.877 -5.658 -9.276 1.00 60.31 92 ILE A C 1
ATOM 734 O O . ILE A 1 92 ? 13.871 -6.139 -8.730 1.00 60.31 92 ILE A O 1
ATOM 738 N N . ILE A 1 93 ? 12.395 -6.110 -10.431 1.00 60.69 93 ILE A N 1
ATOM 739 C CA . ILE A 1 93 ? 13.072 -7.145 -11.203 1.00 60.69 93 ILE A CA 1
ATOM 740 C C . ILE A 1 93 ? 14.135 -6.429 -12.027 1.00 60.69 93 ILE A C 1
ATOM 742 O O . ILE A 1 93 ? 13.850 -5.851 -13.074 1.00 60.69 93 ILE A O 1
ATOM 746 N N . VAL A 1 94 ? 15.372 -6.431 -11.536 1.00 55.59 94 VAL A N 1
ATOM 747 C CA . VAL A 1 94 ? 16.506 -5.952 -12.325 1.00 55.59 94 VAL A CA 1
ATOM 748 C C . VAL A 1 94 ? 16.818 -7.029 -13.357 1.00 55.59 94 VAL A C 1
ATOM 750 O O . VAL A 1 94 ? 17.459 -8.031 -13.051 1.00 55.59 94 VAL A O 1
ATOM 753 N N . SER A 1 95 ? 16.350 -6.848 -14.591 1.00 59.25 95 SER A N 1
ATOM 754 C CA . SER A 1 95 ? 16.878 -7.623 -15.708 1.00 59.25 95 SER A CA 1
ATOM 755 C C . SER A 1 95 ? 18.308 -7.148 -15.963 1.00 59.25 95 SER A C 1
ATOM 757 O O . SER A 1 95 ? 18.515 -6.049 -16.487 1.00 59.25 95 SER A O 1
ATOM 759 N N . THR A 1 96 ? 19.308 -7.943 -15.584 1.00 52.91 96 THR A N 1
ATOM 760 C CA . THR A 1 96 ? 20.677 -7.733 -16.062 1.00 52.91 96 THR A CA 1
ATOM 761 C C . THR A 1 96 ? 20.628 -7.838 -17.581 1.00 52.91 96 THR A C 1
ATOM 763 O O . THR A 1 96 ? 20.274 -8.892 -18.108 1.00 52.91 96 THR A O 1
ATOM 766 N N . LYS A 1 97 ? 20.932 -6.751 -18.302 1.00 52.56 97 LYS A N 1
ATOM 767 C CA . LYS A 1 97 ? 21.168 -6.840 -19.746 1.00 52.56 97 LYS A CA 1
ATOM 768 C C . LYS A 1 97 ? 22.349 -7.783 -19.940 1.00 52.56 97 LYS A C 1
ATOM 770 O O . LYS A 1 97 ? 23.491 -7.385 -19.728 1.00 52.56 97 LYS A O 1
ATOM 775 N N . VAL A 1 98 ? 22.081 -9.033 -20.297 1.00 54.59 98 VAL A N 1
ATOM 776 C CA . VAL A 1 98 ? 23.136 -9.933 -20.738 1.00 54.59 98 VAL A CA 1
ATOM 777 C C . VAL A 1 98 ? 23.516 -9.457 -22.135 1.00 54.59 98 VAL A C 1
ATOM 779 O O . VAL A 1 98 ? 22.737 -9.592 -23.074 1.00 54.59 98 VAL A O 1
ATOM 782 N N . TYR A 1 99 ? 24.690 -8.841 -22.271 1.00 47.09 99 TYR A N 1
ATOM 783 C CA . TYR A 1 99 ? 25.336 -8.644 -23.569 1.00 47.09 99 TYR A CA 1
ATOM 784 C C . TYR A 1 99 ? 25.840 -10.011 -24.054 1.00 47.09 99 TYR A C 1
ATOM 786 O O . TYR A 1 99 ? 27.035 -10.287 -24.075 1.00 47.09 99 TYR A O 1
ATOM 794 N N . GLN A 1 100 ? 24.922 -10.916 -24.377 1.00 51.00 100 GLN A N 1
ATOM 795 C CA . GLN A 1 100 ? 25.262 -12.157 -25.051 1.00 51.00 100 GLN A CA 1
ATOM 796 C C . GLN A 1 100 ? 25.087 -11.889 -26.538 1.00 51.00 100 GLN A C 1
ATOM 798 O O . GLN A 1 100 ? 23.962 -11.874 -27.012 1.00 51.00 100 GLN A O 1
ATOM 803 N N . ASP A 1 101 ? 26.191 -11.495 -27.185 1.00 50.03 101 ASP A N 1
ATOM 804 C CA . ASP A 1 101 ? 26.529 -11.789 -28.596 1.00 50.03 101 ASP A CA 1
ATOM 805 C C . ASP A 1 101 ? 27.466 -10.771 -29.257 1.00 50.03 101 ASP A C 1
ATOM 807 O O . ASP A 1 101 ? 27.897 -10.987 -30.384 1.00 50.03 101 ASP A O 1
ATOM 811 N N . SER A 1 102 ? 27.924 -9.722 -28.567 1.00 51.94 102 SER A N 1
ATOM 812 C CA . SER A 1 102 ? 28.941 -8.839 -29.167 1.00 51.94 102 SER A CA 1
ATOM 813 C C . SER A 1 102 ? 30.295 -9.535 -29.337 1.00 51.94 102 SER A C 1
ATOM 815 O O . SER A 1 102 ? 30.987 -9.297 -30.318 1.00 51.94 102 SER A O 1
ATOM 817 N N . SER A 1 103 ? 30.678 -10.431 -28.424 1.00 53.78 103 SER A N 1
ATOM 818 C CA . SER A 1 103 ? 31.956 -11.150 -28.521 1.00 53.78 103 SER A CA 1
ATOM 819 C C . SER A 1 103 ? 31.915 -12.292 -29.538 1.00 53.78 103 SER A C 1
ATOM 821 O O . SER A 1 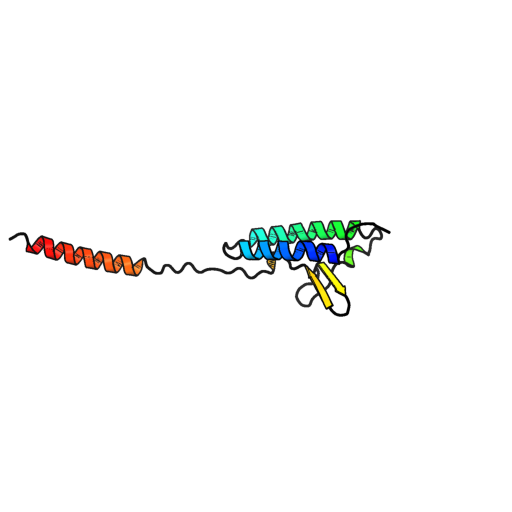103 ? 32.914 -12.532 -30.205 1.00 53.78 103 SER A O 1
ATOM 823 N N . ARG A 1 104 ? 30.769 -12.975 -29.691 1.00 52.62 104 ARG A N 1
ATOM 824 C CA . ARG A 1 104 ? 30.604 -14.057 -30.677 1.00 52.62 104 ARG A CA 1
ATOM 825 C C . ARG A 1 104 ? 30.506 -13.514 -32.100 1.00 52.62 104 ARG A C 1
ATOM 827 O O . ARG A 1 104 ? 31.267 -13.972 -32.943 1.00 52.62 104 ARG A O 1
ATOM 834 N N . MET A 1 105 ? 29.696 -12.473 -32.332 1.00 54.25 105 MET A N 1
ATOM 835 C CA . MET A 1 105 ? 29.606 -11.829 -33.651 1.00 54.25 105 MET A CA 1
ATOM 836 C C . MET A 1 105 ? 30.936 -11.214 -34.097 1.00 54.25 105 MET A C 1
ATOM 838 O O . MET A 1 105 ? 31.280 -11.296 -35.270 1.00 54.25 105 MET A O 1
ATOM 842 N N . MET A 1 106 ? 31.718 -10.625 -33.185 1.00 52.81 106 MET A N 1
ATOM 843 C CA . MET A 1 106 ? 33.034 -10.072 -33.541 1.00 52.81 106 MET A CA 1
ATOM 844 C C . MET A 1 106 ? 34.051 -11.160 -33.914 1.00 52.81 106 MET A C 1
ATOM 846 O O . MET A 1 106 ? 34.889 -10.936 -34.786 1.00 52.81 106 MET A O 1
ATOM 850 N N . VAL A 1 107 ? 33.984 -12.335 -33.277 1.00 56.53 107 VAL A N 1
ATOM 851 C CA . VAL A 1 107 ? 34.845 -13.477 -33.620 1.00 56.53 107 VAL A CA 1
ATOM 852 C C . VAL A 1 107 ? 34.399 -14.113 -34.939 1.00 56.53 107 VAL A C 1
ATOM 854 O O . VAL A 1 107 ? 35.252 -14.371 -35.784 1.00 56.53 107 VAL A O 1
ATOM 857 N N . GLU A 1 108 ? 33.093 -14.288 -35.159 1.00 53.50 108 GLU A N 1
ATOM 858 C CA . GLU A 1 108 ? 32.540 -14.818 -36.416 1.00 53.50 108 GLU A CA 1
ATOM 859 C C . GLU A 1 108 ? 32.862 -13.912 -37.609 1.00 53.50 108 GLU A C 1
ATOM 861 O O . GLU A 1 108 ? 33.409 -14.395 -38.594 1.00 53.50 108 GLU A O 1
ATOM 866 N N . LEU A 1 109 ? 32.661 -12.592 -37.497 1.00 56.28 109 LEU A N 1
ATOM 867 C CA . LEU A 1 109 ? 33.002 -11.645 -38.570 1.00 56.28 109 LEU A CA 1
ATOM 868 C C . LEU A 1 109 ? 34.507 -11.593 -38.862 1.00 56.28 109 LEU A C 1
ATOM 870 O O . LEU A 1 109 ? 34.907 -11.347 -39.997 1.00 56.28 109 LEU A O 1
ATOM 874 N N . SER A 1 110 ? 35.358 -11.812 -37.853 1.00 55.56 110 SER A N 1
ATOM 875 C CA . SER A 1 110 ? 36.812 -11.842 -38.044 1.00 55.56 110 SER A CA 1
ATOM 876 C C . SER A 1 110 ? 37.291 -13.134 -38.715 1.00 55.56 110 SER A C 1
ATOM 878 O O . SER A 1 110 ? 38.287 -13.100 -39.440 1.00 55.56 110 SER A O 1
ATOM 880 N N . ILE A 1 111 ? 36.590 -14.250 -38.496 1.00 61.41 111 ILE A N 1
ATOM 881 C CA . ILE A 1 111 ? 36.824 -15.521 -39.195 1.00 61.41 111 ILE A CA 1
ATOM 882 C C . ILE A 1 111 ? 36.362 -15.396 -40.653 1.00 61.41 111 ILE A C 1
ATOM 884 O O . ILE A 1 111 ? 37.166 -15.622 -41.554 1.00 61.41 111 ILE A O 1
ATOM 888 N N . ASP A 1 112 ? 35.150 -14.887 -40.888 1.00 63.66 112 ASP A N 1
ATOM 889 C CA . ASP A 1 112 ? 34.578 -14.721 -42.235 1.00 63.66 112 ASP A CA 1
ATOM 890 C C . ASP A 1 112 ? 35.417 -13.772 -43.118 1.00 63.66 112 ASP A C 1
ATOM 892 O O . ASP A 1 112 ? 35.667 -14.032 -44.295 1.00 63.66 112 ASP A O 1
ATOM 896 N N . LEU A 1 113 ? 35.940 -12.678 -42.542 1.00 59.16 113 LEU A N 1
ATOM 897 C CA . LEU A 1 113 ? 36.838 -11.755 -43.251 1.00 59.16 113 LEU A CA 1
ATOM 898 C C . LEU A 1 113 ? 38.189 -12.386 -43.605 1.00 59.16 113 LEU A C 1
ATOM 900 O O . LEU A 1 113 ? 38.755 -12.059 -44.650 1.00 59.16 113 LEU A O 1
ATOM 904 N N . LYS A 1 114 ? 38.726 -13.267 -42.752 1.00 66.12 114 LYS A N 1
ATOM 905 C CA . LYS A 1 114 ? 39.977 -13.981 -43.046 1.00 66.12 114 LYS A CA 1
ATOM 906 C C . LYS A 1 114 ? 39.777 -14.978 -44.178 1.00 66.12 114 LYS A C 1
ATOM 908 O O . LYS A 1 114 ? 40.605 -15.000 -45.086 1.00 66.12 114 LYS A O 1
ATOM 913 N N . ASP A 1 115 ? 38.665 -15.703 -44.167 1.00 68.50 115 ASP A N 1
ATOM 914 C CA . ASP A 1 115 ? 38.325 -16.662 -45.216 1.00 68.50 115 ASP A CA 1
ATOM 915 C C . ASP A 1 115 ? 38.092 -15.941 -46.557 1.00 68.50 115 ASP A C 1
ATOM 917 O O . ASP A 1 115 ? 38.657 -16.326 -47.584 1.00 68.50 115 ASP A O 1
ATOM 921 N N . TYR A 1 116 ? 37.395 -14.797 -46.550 1.00 58.47 116 TYR A N 1
ATOM 922 C CA . TYR A 1 116 ? 37.210 -13.958 -47.740 1.00 58.47 116 TYR A CA 1
ATOM 923 C C . TYR A 1 116 ? 38.536 -13.402 -48.301 1.00 58.47 116 TYR A C 1
ATOM 925 O O . TYR A 1 116 ? 38.773 -13.401 -49.515 1.00 58.47 116 TYR A O 1
ATOM 933 N N . LEU A 1 117 ? 39.449 -12.952 -47.434 1.00 59.09 117 LEU A N 1
ATOM 934 C CA . LEU A 1 117 ? 40.773 -12.480 -47.853 1.00 59.09 117 LEU A CA 1
ATOM 935 C C . LEU A 1 117 ? 41.668 -13.618 -48.370 1.00 59.09 117 LEU A C 1
ATOM 937 O O . LEU A 1 117 ? 42.493 -13.388 -49.254 1.00 59.09 117 LEU A O 1
ATOM 941 N N . GLN A 1 118 ? 41.508 -14.846 -47.878 1.00 61.16 118 GLN A N 1
ATOM 942 C CA . GLN A 1 118 ? 42.268 -15.997 -48.371 1.00 61.16 118 GLN A CA 1
ATOM 943 C C . GLN A 1 118 ? 41.792 -16.439 -49.764 1.00 61.16 118 GLN A C 1
ATOM 945 O O . GLN A 1 118 ? 42.610 -16.738 -50.639 1.00 61.16 118 GLN A O 1
ATOM 950 N N . ILE A 1 119 ? 40.479 -16.394 -50.003 1.00 55.44 119 ILE A N 1
ATOM 951 C CA . ILE A 1 119 ? 39.866 -16.711 -51.300 1.00 55.44 119 ILE A CA 1
ATOM 952 C C . ILE A 1 119 ? 40.278 -15.679 -52.358 1.00 55.44 119 ILE A C 1
ATOM 954 O O . ILE A 1 119 ? 40.739 -16.040 -53.439 1.00 55.44 119 ILE A O 1
ATOM 958 N N . THR A 1 120 ? 40.188 -14.385 -52.046 1.00 53.47 120 THR A N 1
ATOM 959 C CA . THR A 1 120 ? 40.510 -13.311 -53.007 1.00 53.47 120 THR A CA 1
ATOM 960 C C . THR A 1 120 ? 41.993 -13.245 -53.387 1.00 53.47 120 THR A C 1
ATOM 962 O O . THR A 1 120 ? 42.309 -12.902 -54.527 1.00 53.47 120 THR A O 1
ATOM 965 N N . ASN A 1 121 ? 42.903 -13.620 -52.483 1.00 53.41 121 ASN A N 1
ATOM 966 C CA . ASN A 1 121 ? 44.340 -13.689 -52.773 1.00 53.41 121 ASN A CA 1
ATOM 967 C C . ASN A 1 121 ? 44.755 -14.960 -53.534 1.00 53.41 121 ASN A C 1
ATOM 969 O O . ASN A 1 121 ? 45.803 -14.963 -54.171 1.00 53.41 121 ASN A O 1
ATOM 973 N N . THR A 1 122 ? 43.934 -16.013 -53.519 1.00 52.88 122 THR A N 1
ATOM 974 C CA . THR A 1 122 ? 44.191 -17.254 -54.276 1.00 52.88 122 THR A CA 1
ATOM 975 C C . THR A 1 122 ? 43.763 -17.135 -55.746 1.00 52.88 122 THR A C 1
ATOM 977 O O . THR A 1 122 ? 44.301 -17.825 -56.602 1.00 52.88 122 THR A O 1
ATOM 980 N N . VAL A 1 123 ? 42.835 -16.225 -56.064 1.00 53.25 123 VAL A N 1
ATOM 981 C CA . VAL A 1 123 ? 42.301 -16.012 -57.428 1.00 53.25 123 VAL A CA 1
ATOM 982 C C . VAL A 1 123 ? 43.106 -14.962 -58.224 1.00 53.25 123 VAL A C 1
ATOM 984 O O . VAL A 1 123 ? 42.809 -14.693 -59.385 1.00 53.25 123 VAL A O 1
ATOM 987 N N . ARG A 1 124 ? 44.159 -14.372 -57.636 1.00 48.41 124 ARG A N 1
ATOM 988 C CA . ARG A 1 124 ? 45.118 -13.500 -58.340 1.00 48.41 124 ARG A CA 1
ATOM 989 C C . ARG A 1 124 ? 46.462 -14.198 -58.581 1.00 48.41 124 ARG A C 1
ATOM 991 O O . ARG A 1 124 ? 47.476 -13.726 -58.078 1.00 48.41 124 ARG A O 1
ATOM 998 N N . TYR A 1 125 ? 46.465 -15.270 -59.367 1.00 45.16 125 TYR A N 1
ATOM 999 C CA . TYR A 1 125 ? 47.617 -15.728 -60.155 1.00 45.16 125 TYR A CA 1
ATOM 1000 C C . TYR A 1 125 ? 47.118 -16.370 -61.445 1.00 45.16 125 TYR A C 1
ATOM 1002 O O . TYR A 1 125 ? 46.144 -17.150 -61.362 1.00 45.16 125 TYR A O 1
#

pLDDT: mean 75.57, std 15.68, range [41.56, 93.81]

Foldseek 3Di:
DPPDDDLLRVQVVVQVVLVVVLVVCLAPPCLVVLVVQLVVVLVVLLVVQCVVDVPVPRSCQQAPDDPVGRGWRWDADPNDIRTHDGSNPDHRDPDDPPPPDPVVVVVVVVVVVVVVVVVVVVPPD

InterPro domains:
  IPR013597 Group II intron, maturase-specific [PF08388] (3-54)

Radius of gyration: 28.3 Å; chains: 1; bounding box: 71×32×78 Å